Protein AF-J9DVP6-F1 (afdb_monomer_lite)

InterPro domains:
  IPR001650 Helicase, C-terminal domain-like [PF00271] (1-80)
  IPR001650 Helicase, C-terminal domain-like [PS51194] (1-121)
  IPR027417 P-loop containing nucleoside triphosphate hydrolase [G3DSA:3.40.50.300] (1-101)
  IPR027417 P-loop containing nucleoside triphosphate hydrolase [SSF52540] (18-142)
  IPR042035 DEAH helicase, winged-helix domain [G3DSA:1.10.10.2130] (103-147)

Structure (mmCIF, N/CA/C/O backbone):
data_AF-J9DVP6-F1
#
_entry.id   AF-J9DVP6-F1
#
loop_
_atom_site.group_PDB
_atom_site.id
_atom_site.type_symbol
_atom_site.label_atom_id
_atom_site.label_alt_id
_atom_site.label_comp_id
_atom_site.label_asym_id
_atom_site.label_entity_id
_atom_site.label_seq_id
_atom_site.pdbx_PDB_ins_code
_atom_site.Cartn_x
_atom_site.Cartn_y
_atom_site.Cartn_z
_atom_site.occupancy
_atom_site.B_iso_or_equiv
_atom_site.auth_seq_id
_atom_site.auth_comp_id
_atom_site.auth_asym_id
_atom_site.auth_atom_id
_atom_site.pdbx_PDB_model_num
ATOM 1 N N . MET A 1 1 ? 6.486 -15.089 7.089 1.00 76.75 1 MET A N 1
ATOM 2 C CA . MET A 1 1 ? 5.540 -15.798 7.967 1.00 76.75 1 MET A CA 1
ATOM 3 C C . MET A 1 1 ? 5.163 -17.090 7.262 1.00 76.75 1 MET A C 1
ATOM 5 O O . MET A 1 1 ? 4.789 -16.990 6.094 1.00 76.75 1 MET A O 1
ATOM 9 N N . PRO A 1 2 ? 5.357 -18.256 7.898 1.00 87.94 2 PRO A N 1
ATOM 10 C CA . PRO A 1 2 ? 4.873 -19.553 7.415 1.00 87.94 2 PRO A CA 1
ATOM 11 C C . PRO A 1 2 ? 3.402 -19.514 6.977 1.00 87.94 2 PRO A C 1
ATOM 13 O O . PRO A 1 2 ? 2.659 -18.609 7.362 1.00 87.94 2 PRO A O 1
ATOM 16 N N . ILE A 1 3 ? 2.986 -20.452 6.126 1.00 85.00 3 ILE A N 1
ATOM 17 C CA . ILE A 1 3 ? 1.605 -20.495 5.613 1.00 85.00 3 ILE A CA 1
ATOM 18 C C . ILE A 1 3 ? 0.646 -20.916 6.726 1.00 85.00 3 ILE A C 1
ATOM 20 O O . ILE A 1 3 ? -0.461 -20.393 6.818 1.00 85.00 3 ILE A O 1
ATOM 24 N N . GLU A 1 4 ? 1.089 -21.820 7.591 1.00 84.69 4 GLU A N 1
ATOM 25 C CA . GLU A 1 4 ? 0.337 -22.330 8.731 1.00 84.69 4 GLU A CA 1
ATOM 26 C C . GLU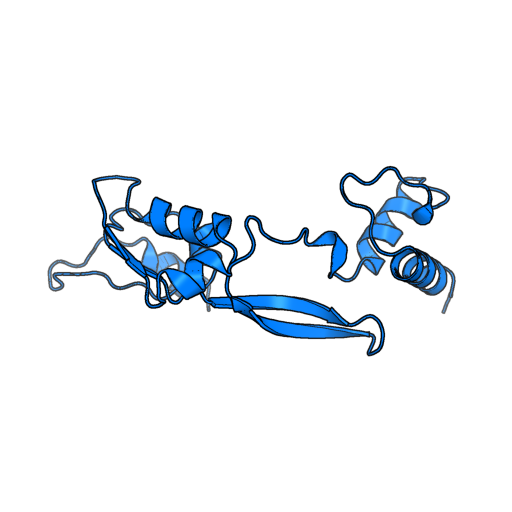 A 1 4 ? -0.111 -21.175 9.643 1.00 84.69 4 GLU A C 1
ATOM 28 O O . GLU A 1 4 ? -1.301 -21.034 9.927 1.00 84.69 4 GLU A O 1
ATOM 33 N N . ASP A 1 5 ? 0.812 -20.266 9.970 1.00 83.75 5 ASP A N 1
ATOM 34 C CA . ASP A 1 5 ? 0.546 -19.065 10.773 1.00 83.75 5 ASP A CA 1
ATOM 35 C C . ASP A 1 5 ? -0.401 -18.078 10.061 1.00 83.75 5 ASP A C 1
ATOM 37 O O . ASP A 1 5 ? -1.197 -17.382 10.690 1.00 83.75 5 ASP A O 1
ATOM 41 N N . GLN A 1 6 ? -0.348 -18.007 8.724 1.00 84.88 6 GLN A N 1
ATOM 42 C CA . GLN A 1 6 ? -1.255 -17.153 7.947 1.00 84.88 6 GLN A CA 1
ATOM 43 C C . GLN A 1 6 ? -2.700 -17.656 7.982 1.00 84.88 6 GLN A C 1
ATOM 45 O O . GLN A 1 6 ? -3.621 -16.848 7.877 1.00 84.88 6 GLN A O 1
ATOM 50 N N . ILE A 1 7 ? -2.915 -18.966 8.124 1.00 86.69 7 ILE A N 1
ATOM 51 C CA . ILE A 1 7 ? -4.255 -19.563 8.166 1.00 86.69 7 ILE A CA 1
ATOM 52 C C . ILE A 1 7 ? -4.924 -19.314 9.524 1.00 86.69 7 ILE A C 1
ATOM 54 O O . ILE A 1 7 ? -6.138 -19.098 9.586 1.00 86.69 7 ILE A O 1
ATOM 58 N N . GLU A 1 8 ? -4.146 -19.281 10.607 1.00 87.75 8 GLU A N 1
ATOM 59 C CA . GLU A 1 8 ? -4.649 -19.102 11.974 1.00 87.75 8 GLU A CA 1
ATOM 60 C C . GLU A 1 8 ? -5.482 -17.820 12.134 1.00 87.75 8 GLU A C 1
ATOM 62 O O . GLU A 1 8 ? -6.499 -17.796 12.835 1.00 87.75 8 GLU A O 1
ATOM 67 N N . VAL A 1 9 ? -5.127 -16.759 11.403 1.00 88.06 9 VAL A N 1
ATOM 68 C CA . VAL A 1 9 ? -5.842 -15.479 11.458 1.00 88.06 9 VAL A CA 1
ATOM 69 C C . VAL A 1 9 ? -7.332 -15.609 11.105 1.00 88.06 9 VAL A C 1
ATOM 71 O O . VAL A 1 9 ? -8.151 -14.832 11.610 1.00 88.06 9 VAL A O 1
ATOM 74 N N . PHE A 1 10 ? -7.706 -16.613 10.304 1.00 89.56 10 PHE A N 1
ATOM 75 C CA . PHE A 1 10 ? -9.082 -16.873 9.873 1.00 89.56 10 PHE A CA 1
ATOM 76 C C . PHE A 1 10 ? -9.878 -17.770 10.827 1.00 89.56 10 PHE A C 1
ATOM 78 O O . PHE A 1 10 ? -11.099 -17.848 10.690 1.00 89.56 10 PHE A O 1
ATOM 85 N N . ALA A 1 11 ? -9.232 -18.424 11.796 1.00 89.62 11 ALA A N 1
ATOM 86 C CA . ALA A 1 11 ? -9.922 -19.249 12.785 1.00 89.62 11 ALA A CA 1
ATOM 87 C C . ALA A 1 11 ? -10.938 -18.411 13.593 1.00 89.62 11 ALA A C 1
ATOM 89 O O . ALA A 1 11 ? -10.743 -17.207 13.761 1.00 89.62 11 ALA A O 1
ATOM 90 N N . PRO A 1 12 ? -12.032 -18.979 14.116 1.00 89.06 12 PRO A N 1
ATOM 91 C CA . PRO A 1 12 ? -12.916 -18.241 15.017 1.00 89.06 12 PRO A CA 1
ATOM 92 C C . PRO A 1 12 ? -12.176 -17.796 16.292 1.00 89.06 12 PRO A C 1
ATOM 94 O O . PRO A 1 12 ? -11.149 -18.360 16.663 1.00 89.06 12 PRO A O 1
ATOM 97 N N . LEU A 1 13 ? -12.690 -16.762 16.962 1.00 89.12 13 LEU A N 1
ATOM 98 C CA . LEU A 1 13 ? -12.181 -16.349 18.273 1.00 89.12 13 LEU A CA 1
ATOM 99 C C . LEU A 1 13 ? -12.414 -17.480 19.285 1.00 89.12 13 LEU A C 1
ATOM 101 O O . LEU A 1 13 ? -13.539 -17.971 19.394 1.00 89.12 13 LEU A O 1
ATOM 105 N N . GLN A 1 14 ? -11.364 -17.893 19.997 1.00 89.75 14 GLN A N 1
ATOM 106 C CA . GLN A 1 14 ? -11.483 -18.935 21.016 1.00 89.75 14 GLN A CA 1
ATOM 107 C C . GLN A 1 14 ? -12.275 -18.410 22.236 1.00 89.75 14 GLN A C 1
ATOM 109 O O . GLN A 1 14 ? -12.137 -17.228 22.565 1.00 89.75 14 GLN A O 1
ATOM 114 N N . PRO A 1 15 ? -13.114 -19.239 22.893 1.00 91.00 15 PRO A N 1
ATOM 115 C CA . PRO A 1 15 ? -14.033 -18.797 23.951 1.00 91.00 15 PRO A CA 1
ATOM 116 C C . PRO A 1 15 ? -13.383 -18.096 25.154 1.00 91.00 15 PRO A C 1
ATOM 118 O O . PRO A 1 15 ? -14.028 -17.285 25.813 1.00 91.00 15 PRO A O 1
ATOM 121 N N . GLU A 1 16 ? -12.125 -18.408 25.453 1.00 95.25 16 GLU A N 1
ATOM 122 C CA . GLU A 1 16 ? -11.331 -17.824 26.537 1.00 95.25 16 GLU A CA 1
ATOM 123 C C . GLU A 1 16 ? -10.906 -16.369 26.284 1.00 95.25 16 GLU A C 1
ATOM 125 O O . GLU A 1 16 ? -10.490 -15.677 27.216 1.00 95.25 16 GLU A O 1
ATOM 130 N N . TYR A 1 17 ? 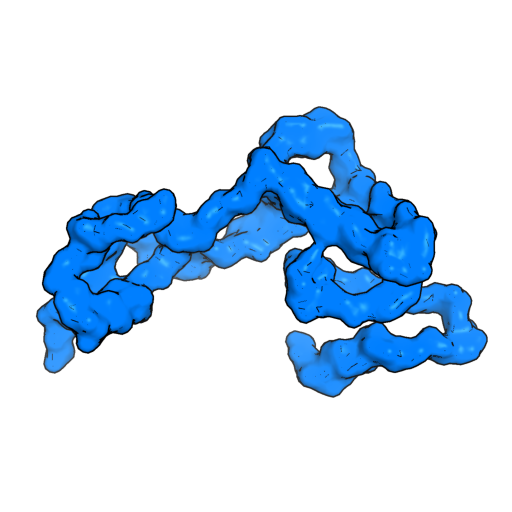-11.013 -15.884 25.044 1.00 92.19 17 TYR A N 1
ATOM 131 C CA . TYR A 1 17 ? -10.596 -14.542 24.660 1.00 92.19 17 TYR A CA 1
ATOM 132 C C . TYR A 1 17 ? -11.788 -13.662 24.288 1.00 92.19 17 TYR A C 1
ATOM 134 O O . TYR A 1 17 ? -12.701 -14.061 23.572 1.00 92.19 17 TYR A O 1
ATOM 142 N N . HIS A 1 18 ? -11.735 -12.398 24.711 1.00 90.75 18 HIS A N 1
ATOM 143 C CA . HIS A 1 18 ? -12.756 -11.403 24.368 1.00 90.75 18 HIS A CA 1
ATOM 144 C C . HIS A 1 18 ? -12.501 -10.711 23.022 1.00 90.75 18 HIS A C 1
ATOM 146 O O . HIS A 1 18 ? -13.437 -10.229 22.383 1.00 90.75 18 HIS A O 1
ATOM 152 N N . HIS A 1 19 ? -11.240 -10.648 22.581 1.00 90.88 19 HIS A N 1
ATOM 153 C CA . HIS A 1 19 ? -10.838 -9.923 21.380 1.00 90.88 19 HIS A CA 1
ATOM 154 C C . HIS A 1 19 ? -9.755 -10.673 20.607 1.00 90.88 19 HIS A C 1
ATOM 156 O O . HIS A 1 19 ? -8.831 -11.227 21.198 1.00 90.88 19 HIS A O 1
ATOM 162 N N . LYS A 1 20 ? -9.835 -10.609 19.274 1.00 90.69 20 LYS A N 1
ATOM 163 C CA . LYS A 1 20 ? -8.734 -10.955 18.374 1.00 90.69 20 LYS A CA 1
ATOM 164 C C . LYS A 1 20 ? -8.047 -9.669 17.927 1.00 90.69 20 LYS A C 1
ATOM 166 O O . LYS A 1 20 ? -8.713 -8.769 17.417 1.00 90.69 20 LYS A O 1
ATOM 171 N N . VAL A 1 21 ? -6.729 -9.605 18.079 1.00 93.00 21 VAL A N 1
ATOM 172 C CA . VAL A 1 21 ? -5.906 -8.488 17.601 1.00 93.00 21 VAL A CA 1
ATOM 173 C C . VAL A 1 21 ? -5.004 -8.996 16.488 1.00 93.00 21 VAL A C 1
ATOM 175 O O . VAL A 1 21 ? -4.350 -10.023 16.640 1.00 93.00 21 VAL A O 1
ATOM 178 N N . ILE A 1 22 ? -4.996 -8.293 15.356 1.00 91.94 22 ILE A N 1
ATOM 179 C CA . ILE A 1 22 ? -4.267 -8.704 14.155 1.00 91.94 22 ILE A CA 1
ATOM 180 C C . ILE A 1 22 ? -3.298 -7.594 13.787 1.00 91.94 22 ILE A C 1
ATOM 182 O O . ILE A 1 22 ? -3.710 -6.471 13.498 1.00 91.94 22 ILE A O 1
ATOM 186 N N . PHE A 1 23 ? -2.013 -7.928 13.765 1.00 92.81 23 PHE A N 1
ATOM 187 C CA . PHE A 1 23 ? -0.978 -7.056 13.233 1.00 92.81 23 PHE A CA 1
ATOM 188 C C . PHE A 1 23 ? -0.771 -7.391 11.762 1.00 92.81 23 PHE A C 1
ATOM 190 O O . PHE A 1 23 ? -0.581 -8.549 11.397 1.00 92.81 23 PHE A O 1
ATOM 197 N N . THR A 1 24 ? -0.823 -6.377 10.907 1.00 91.50 24 THR A N 1
ATOM 198 C CA . THR A 1 24 ? -0.660 -6.555 9.466 1.00 91.50 24 THR A CA 1
ATOM 199 C C . THR A 1 24 ? 0.114 -5.394 8.862 1.00 91.50 24 THR A C 1
ATOM 201 O O . THR A 1 24 ? 0.234 -4.324 9.458 1.00 91.50 24 THR A O 1
ATOM 204 N N . THR A 1 25 ? 0.669 -5.626 7.679 1.00 91.56 25 THR A N 1
ATOM 205 C CA . THR A 1 25 ? 1.260 -4.582 6.841 1.00 91.56 25 THR A CA 1
ATOM 206 C C . THR A 1 25 ? 0.196 -4.042 5.879 1.00 91.56 25 THR A C 1
ATOM 208 O O . THR A 1 25 ? -0.990 -4.355 5.988 1.00 91.56 25 THR A O 1
ATOM 211 N N . ASN A 1 26 ? 0.608 -3.285 4.865 1.00 88.50 26 ASN A N 1
ATOM 212 C CA . ASN A 1 26 ? -0.251 -2.920 3.738 1.00 88.50 26 ASN A CA 1
ATOM 213 C C . ASN A 1 26 ? -0.870 -4.134 3.000 1.00 88.50 26 ASN A C 1
ATOM 215 O O . ASN A 1 26 ? -1.796 -3.947 2.225 1.00 88.50 26 ASN A O 1
ATOM 219 N N . VAL A 1 27 ? -0.460 -5.380 3.277 1.00 87.12 27 VAL A N 1
ATOM 220 C CA . VAL A 1 27 ? -1.160 -6.594 2.799 1.00 87.12 27 VAL A CA 1
ATO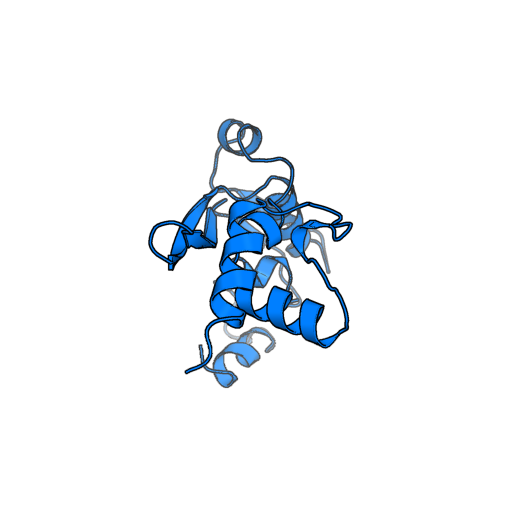M 221 C C . VAL A 1 27 ? -2.610 -6.668 3.302 1.00 87.12 27 VAL A C 1
ATOM 223 O O . VAL A 1 27 ? -3.492 -7.125 2.574 1.00 87.12 27 VAL A O 1
ATOM 226 N N . GLY A 1 28 ? -2.887 -6.187 4.519 1.00 84.00 28 GLY A N 1
ATOM 227 C CA . GLY A 1 28 ? -4.249 -6.132 5.061 1.00 84.00 28 GLY A CA 1
ATOM 228 C C . GLY A 1 28 ? -5.167 -5.126 4.353 1.00 84.00 28 GLY A C 1
ATOM 229 O O . GLY A 1 28 ? -6.386 -5.197 4.500 1.00 84.00 28 GLY A O 1
ATOM 230 N N . GLU A 1 29 ? -4.602 -4.204 3.571 1.00 83.88 29 GLU A N 1
ATOM 231 C CA . GLU A 1 29 ? -5.350 -3.182 2.835 1.00 83.88 29 GLU A CA 1
ATOM 232 C C . GLU A 1 29 ? -6.093 -3.758 1.631 1.00 83.88 29 GLU A C 1
ATOM 234 O O . GLU A 1 29 ? -7.236 -3.369 1.395 1.00 83.88 29 GLU A O 1
ATOM 239 N N . THR A 1 30 ? -5.484 -4.690 0.892 1.00 73.06 30 THR A N 1
ATOM 240 C CA . THR A 1 30 ? -5.978 -5.171 -0.411 1.00 73.06 30 THR A CA 1
ATOM 241 C C . THR A 1 30 ? -6.245 -6.675 -0.420 1.00 73.06 30 THR A C 1
ATOM 243 O O . THR A 1 30 ? -7.348 -7.091 -0.783 1.00 73.06 30 THR A O 1
ATOM 246 N N . SER A 1 31 ? -5.287 -7.481 0.041 1.00 70.19 31 SER A N 1
ATOM 247 C CA . SER A 1 31 ? -5.201 -8.908 -0.299 1.00 70.19 31 SER A CA 1
ATOM 248 C C . SER A 1 31 ? -5.942 -9.856 0.640 1.00 70.19 31 SER A C 1
ATOM 250 O O . SER A 1 31 ? -6.114 -11.023 0.302 1.00 70.19 31 SER A O 1
ATOM 252 N N . ILE A 1 32 ? -6.376 -9.396 1.819 1.00 77.12 32 ILE A N 1
ATOM 253 C CA . ILE A 1 32 ? -6.958 -10.278 2.839 1.00 77.12 32 ILE A CA 1
ATOM 254 C C . ILE A 1 32 ? -8.279 -9.711 3.369 1.00 77.12 32 ILE A C 1
ATOM 256 O O . ILE A 1 32 ? -8.419 -8.517 3.641 1.00 77.12 32 ILE A O 1
ATOM 260 N N . THR A 1 33 ? -9.275 -10.586 3.517 1.00 79.44 33 THR A N 1
ATOM 261 C CA . THR A 1 33 ? -10.543 -10.262 4.180 1.00 79.44 33 THR A CA 1
ATOM 262 C C . THR A 1 33 ? -10.702 -11.151 5.400 1.00 79.44 33 THR A C 1
ATOM 264 O O . THR A 1 33 ? -10.925 -12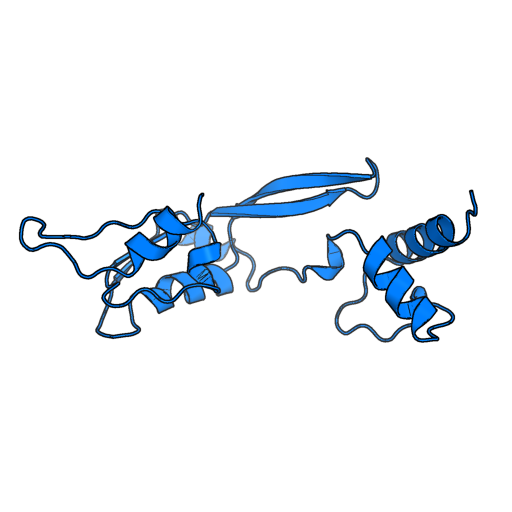.349 5.268 1.00 79.44 33 THR A O 1
ATOM 267 N N . ILE A 1 34 ? -10.585 -10.553 6.584 1.00 86.06 34 ILE A N 1
ATOM 268 C CA . ILE A 1 34 ? -10.737 -11.259 7.855 1.00 86.06 34 ILE A CA 1
ATOM 269 C C . ILE A 1 34 ? -12.131 -10.934 8.406 1.00 86.06 34 ILE A C 1
ATOM 271 O O . ILE A 1 34 ? -12.445 -9.753 8.595 1.00 86.06 34 ILE A O 1
ATOM 275 N N . PRO A 1 35 ? -12.999 -11.936 8.620 1.00 84.31 35 PRO A N 1
ATOM 276 C CA . PRO A 1 35 ? -14.341 -11.702 9.136 1.00 84.31 35 PRO A CA 1
ATOM 277 C C . PRO A 1 35 ? -14.297 -11.150 10.567 1.00 84.31 35 PRO A C 1
ATOM 279 O O . PRO A 1 35 ? -13.407 -11.472 11.351 1.00 84.31 35 PRO A O 1
ATOM 282 N N . GLY A 1 36 ? -15.275 -10.309 10.911 1.00 86.75 36 GLY A N 1
ATOM 283 C CA . GLY A 1 36 ? -15.431 -9.774 12.268 1.00 86.75 36 GLY A CA 1
ATOM 284 C C . GLY A 1 36 ? -14.486 -8.628 12.648 1.00 86.75 36 GLY A C 1
ATOM 285 O O . GLY A 1 36 ? -14.534 -8.168 13.788 1.00 86.75 36 GLY A O 1
ATOM 286 N N . VAL A 1 37 ? -13.661 -8.119 11.725 1.00 90.62 37 VAL A N 1
ATOM 287 C CA . VAL A 1 37 ? -12.867 -6.905 11.970 1.00 90.62 37 VAL A CA 1
ATOM 288 C C . VAL A 1 37 ? -13.797 -5.694 12.055 1.00 90.62 37 VAL A C 1
ATOM 290 O O . VAL A 1 37 ? -14.470 -5.349 11.088 1.00 90.62 37 VAL A O 1
ATOM 293 N N . ARG A 1 38 ? -13.819 -5.050 13.226 1.00 91.94 38 ARG A N 1
ATOM 294 C CA . ARG A 1 38 ? -14.637 -3.855 13.512 1.00 91.94 38 ARG A CA 1
ATOM 295 C C . ARG A 1 38 ? -13.821 -2.616 13.853 1.00 91.94 38 ARG A C 1
ATOM 297 O O . ARG A 1 38 ? -14.356 -1.512 13.846 1.00 91.94 38 ARG A O 1
ATOM 304 N N . TYR A 1 39 ? -12.547 -2.800 14.173 1.00 94.56 39 TYR A N 1
ATOM 305 C CA . TYR A 1 39 ? -11.661 -1.735 14.612 1.00 94.56 39 TYR A CA 1
ATOM 306 C C . TYR A 1 39 ? -10.383 -1.791 13.792 1.00 94.56 39 TYR A C 1
ATOM 308 O O . TYR A 1 39 ? -9.765 -2.848 13.676 1.00 94.56 39 TYR A O 1
ATOM 316 N N . ILE A 1 40 ? -10.006 -0.652 13.227 1.00 95.69 40 ILE A N 1
ATOM 317 C CA . ILE A 1 40 ? -8.735 -0.462 12.533 1.00 95.69 40 ILE A CA 1
ATOM 318 C C . ILE A 1 40 ? -7.934 0.569 13.312 1.00 95.69 40 ILE A C 1
ATOM 320 O O . ILE A 1 40 ? -8.474 1.596 13.719 1.00 95.69 40 ILE A O 1
ATOM 324 N N . VAL A 1 41 ? -6.653 0.286 13.515 1.00 97.38 41 VAL A N 1
ATOM 325 C CA . VAL A 1 41 ? -5.676 1.240 14.038 1.00 97.38 41 VAL A CA 1
ATOM 326 C C . VAL A 1 41 ? -4.666 1.473 12.922 1.00 97.38 41 VAL A C 1
ATOM 328 O O . VAL A 1 41 ? -3.873 0.587 12.612 1.00 97.38 41 VAL A O 1
ATOM 331 N N . ASP A 1 42 ? -4.746 2.629 12.269 1.00 97.25 42 ASP A N 1
ATOM 332 C CA . ASP A 1 42 ? -3.938 2.964 11.098 1.00 97.25 42 ASP A CA 1
ATOM 333 C C . ASP A 1 42 ? -2.808 3.920 11.479 1.00 97.25 42 ASP A C 1
ATOM 335 O O . ASP A 1 42 ? -3.045 5.050 11.912 1.00 97.25 42 ASP A O 1
ATOM 339 N N . CYS A 1 43 ? -1.567 3.470 11.301 1.00 96.88 43 CYS A N 1
ATOM 340 C CA . CYS A 1 43 ? -0.383 4.288 11.536 1.00 96.88 43 CYS A CA 1
ATOM 341 C C . CYS A 1 43 ? -0.091 5.288 10.409 1.00 96.88 43 CYS A C 1
ATOM 343 O O . CYS A 1 43 ? 0.786 6.128 10.575 1.00 96.88 43 CYS A O 1
ATOM 345 N N . GLY A 1 44 ? -0.784 5.204 9.267 1.00 96.88 44 GLY A N 1
ATOM 346 C CA . GLY A 1 44 ? -0.572 6.109 8.134 1.00 96.88 44 GLY A CA 1
ATOM 347 C C . GLY A 1 44 ? 0.735 5.867 7.375 1.00 96.88 44 GLY A C 1
ATOM 348 O O . GLY A 1 44 ? 1.102 6.674 6.526 1.00 96.88 44 GLY A O 1
ATOM 349 N N . LEU A 1 45 ? 1.439 4.767 7.663 1.00 96.06 45 LEU A N 1
ATOM 350 C CA . LEU A 1 45 ? 2.731 4.432 7.068 1.00 96.06 45 LEU A CA 1
ATOM 351 C C . LEU A 1 45 ? 2.673 3.112 6.292 1.00 96.06 45 LEU A C 1
ATOM 353 O O . LEU A 1 45 ? 1.883 2.205 6.587 1.00 96.06 45 LEU A O 1
ATOM 357 N N . ALA A 1 46 ? 3.544 2.998 5.296 1.00 94.75 46 ALA A N 1
ATOM 358 C CA . ALA A 1 46 ? 3.840 1.753 4.602 1.00 94.75 46 ALA A CA 1
ATOM 359 C C . ALA A 1 46 ? 5.312 1.715 4.187 1.00 94.75 46 ALA A C 1
ATOM 361 O O . ALA A 1 46 ? 5.934 2.752 3.957 1.00 94.75 46 ALA A O 1
ATOM 362 N N . LYS A 1 47 ? 5.863 0.502 4.072 1.00 92.50 47 LYS A N 1
ATOM 363 C CA . LYS A 1 47 ? 7.111 0.278 3.340 1.00 92.50 47 LYS A CA 1
ATOM 364 C C . LYS A 1 47 ? 6.765 -0.104 1.910 1.00 92.50 47 LYS A C 1
ATOM 366 O O . LYS A 1 47 ? 6.027 -1.065 1.703 1.00 92.50 47 LYS A O 1
ATOM 371 N N . VAL A 1 48 ? 7.309 0.627 0.947 1.00 89.44 48 VAL A N 1
ATOM 372 C CA . VAL A 1 48 ? 7.103 0.383 -0.481 1.00 89.44 48 VAL A CA 1
ATOM 373 C C . VAL A 1 48 ? 8.443 0.035 -1.109 1.00 89.44 48 VAL A C 1
ATOM 375 O O . VAL A 1 48 ? 9.469 0.651 -0.810 1.00 89.44 48 VAL A O 1
ATOM 378 N N . LYS A 1 49 ? 8.439 -0.992 -1.957 1.00 89.69 49 LYS A N 1
ATOM 379 C CA . LYS A 1 49 ? 9.605 -1.368 -2.748 1.00 89.69 49 LYS A CA 1
ATOM 380 C C . LYS A 1 49 ? 9.717 -0.396 -3.920 1.00 89.69 49 LYS A C 1
ATOM 382 O O . LYS A 1 49 ? 8.774 -0.269 -4.693 1.00 89.69 49 LYS A O 1
ATOM 387 N N . LYS A 1 50 ? 10.859 0.271 -4.039 1.00 90.56 50 LYS A N 1
ATOM 388 C CA . LYS A 1 50 ? 11.201 1.126 -5.176 1.00 90.56 50 LYS A CA 1
ATOM 389 C C . LYS A 1 50 ? 12.491 0.644 -5.815 1.00 90.56 50 LYS A C 1
ATOM 391 O O . LYS A 1 50 ? 13.323 0.020 -5.160 1.00 90.56 50 LYS A O 1
ATOM 396 N N . PHE A 1 51 ? 12.654 0.931 -7.091 1.00 89.81 51 PHE A N 1
ATOM 397 C CA . PHE A 1 51 ? 13.862 0.661 -7.841 1.00 89.81 51 PHE A CA 1
ATOM 398 C C . PHE A 1 51 ? 14.652 1.954 -8.007 1.00 89.81 51 PHE A C 1
ATOM 400 O O . PHE A 1 51 ? 14.179 2.910 -8.621 1.00 89.81 51 PHE A O 1
ATOM 407 N N . ASP A 1 52 ? 15.864 1.977 -7.460 1.00 87.69 52 ASP A N 1
ATOM 408 C CA . ASP A 1 52 ? 16.818 3.044 -7.731 1.00 87.69 52 ASP A CA 1
ATOM 409 C C . ASP A 1 52 ? 17.565 2.721 -9.029 1.00 87.69 52 ASP A C 1
ATOM 411 O O . ASP A 1 52 ? 18.399 1.811 -9.086 1.00 87.69 52 ASP A O 1
ATOM 415 N N . ALA A 1 53 ? 17.255 3.486 -10.076 1.00 80.75 53 ALA A N 1
ATOM 416 C CA . ALA A 1 53 ? 17.847 3.322 -11.396 1.00 80.75 53 ALA A CA 1
ATOM 417 C C . ALA A 1 53 ? 19.358 3.617 -11.423 1.00 80.75 53 ALA A C 1
ATOM 419 O O . ALA A 1 53 ? 20.057 3.055 -12.265 1.00 80.75 53 ALA A O 1
ATOM 420 N N . ILE A 1 54 ? 19.872 4.450 -10.507 1.00 82.31 54 ILE A N 1
ATOM 421 C CA . ILE A 1 54 ? 21.296 4.807 -10.443 1.00 82.31 54 ILE A CA 1
ATOM 422 C C . ILE A 1 54 ? 22.090 3.659 -9.819 1.00 82.31 54 ILE A C 1
ATOM 424 O O . ILE A 1 54 ? 23.063 3.186 -10.405 1.00 82.31 54 ILE A O 1
ATOM 428 N N . SER A 1 55 ? 21.677 3.183 -8.640 1.00 86.81 55 SER A N 1
ATOM 429 C CA . SER A 1 55 ? 22.382 2.096 -7.942 1.00 86.81 55 SER A CA 1
ATOM 430 C C . SER A 1 55 ? 21.993 0.688 -8.405 1.00 86.81 55 SER A C 1
ATOM 432 O O . SER A 1 55 ? 22.622 -0.282 -7.973 1.00 86.81 55 SER A O 1
ATOM 434 N N . ARG A 1 56 ? 20.986 0.567 -9.286 1.00 83.50 56 ARG A N 1
ATOM 435 C CA . ARG A 1 56 ? 20.436 -0.691 -9.831 1.00 83.50 56 ARG A CA 1
ATOM 436 C C . ARG A 1 56 ? 19.953 -1.647 -8.736 1.00 83.50 56 ARG A C 1
ATOM 438 O O . ARG A 1 56 ? 20.101 -2.866 -8.841 1.00 83.50 56 ARG A O 1
ATOM 445 N N . LYS A 1 57 ? 19.378 -1.105 -7.662 1.00 89.88 57 LYS A N 1
ATOM 446 C CA . LYS A 1 57 ? 18.929 -1.883 -6.502 1.00 89.88 57 LYS A CA 1
ATOM 447 C C . LYS A 1 57 ? 17.477 -1.604 -6.171 1.00 89.88 57 LYS A C 1
ATOM 449 O O . LYS A 1 57 ? 16.979 -0.490 -6.296 1.00 89.88 57 LYS A O 1
ATOM 454 N N . ASN A 1 58 ? 16.821 -2.649 -5.679 1.00 89.94 58 ASN A N 1
ATOM 455 C CA . ASN A 1 58 ? 15.544 -2.500 -5.008 1.00 89.94 58 ASN A CA 1
ATOM 456 C C . ASN A 1 58 ? 15.790 -1.973 -3.595 1.00 89.94 58 ASN A C 1
ATOM 458 O O . ASN A 1 58 ? 16.505 -2.602 -2.813 1.00 89.94 58 ASN A O 1
ATOM 462 N N . VAL A 1 59 ? 15.171 -0.848 -3.273 1.00 91.94 59 VAL A N 1
ATOM 463 C CA . VAL A 1 59 ? 15.176 -0.236 -1.950 1.00 91.94 59 VAL A CA 1
ATOM 464 C C . VAL A 1 59 ? 13.792 -0.362 -1.324 1.00 91.94 59 VAL A C 1
ATOM 466 O O . VAL A 1 59 ? 12.771 -0.362 -2.011 1.00 91.94 59 VAL A O 1
ATOM 469 N N . LEU A 1 60 ? 13.756 -0.512 -0.003 1.00 91.88 60 LEU A N 1
ATOM 470 C CA . LEU A 1 60 ? 12.522 -0.470 0.775 1.00 91.88 60 LEU A CA 1
ATOM 471 C C . LEU A 1 60 ? 12.471 0.865 1.497 1.00 91.88 60 LEU A C 1
ATOM 473 O O . LEU A 1 60 ? 13.196 1.075 2.468 1.00 91.88 60 LEU A O 1
ATOM 477 N N . GLU A 1 61 ? 11.599 1.747 1.033 1.00 91.19 61 GLU A N 1
ATOM 478 C CA . GLU A 1 61 ? 11.405 3.060 1.635 1.00 91.19 61 GLU A CA 1
ATOM 479 C C . GLU A 1 61 ? 10.145 3.060 2.487 1.00 91.19 61 GLU A C 1
ATOM 481 O O . GLU A 1 61 ? 9.102 2.551 2.075 1.00 91.19 61 GLU A O 1
ATOM 486 N N . MET A 1 62 ? 10.246 3.627 3.687 1.00 93.44 62 MET A N 1
ATOM 487 C CA . MET A 1 62 ? 9.085 3.908 4.523 1.00 93.44 62 MET A CA 1
ATOM 488 C C . MET A 1 62 ? 8.582 5.316 4.219 1.00 93.44 62 MET A C 1
ATOM 490 O O . MET A 1 62 ? 9.378 6.250 4.159 1.00 93.44 62 MET A O 1
ATOM 494 N N . GLY A 1 63 ? 7.272 5.473 4.073 1.00 93.00 63 GLY A N 1
ATOM 495 C CA . GLY A 1 63 ? 6.653 6.775 3.854 1.00 93.00 63 GLY A CA 1
ATOM 496 C C . GLY A 1 63 ? 5.189 6.798 4.262 1.00 93.00 63 GLY A C 1
ATOM 497 O O . GLY A 1 63 ? 4.615 5.761 4.619 1.00 93.00 63 GLY A O 1
ATOM 498 N N . LEU A 1 64 ? 4.607 7.997 4.204 1.00 94.94 64 LEU A N 1
ATOM 499 C CA . LEU A 1 64 ? 3.169 8.185 4.353 1.00 94.94 64 LEU A CA 1
ATOM 500 C C . LEU A 1 64 ? 2.426 7.466 3.226 1.00 94.94 64 LEU A C 1
ATOM 502 O O . LEU A 1 64 ? 2.890 7.397 2.087 1.00 94.94 64 LEU A O 1
ATOM 506 N N . ILE A 1 65 ? 1.268 6.917 3.567 1.00 96.38 65 ILE A N 1
ATOM 507 C CA . ILE A 1 65 ? 0.351 6.313 2.600 1.00 96.38 65 ILE A CA 1
ATOM 508 C C . ILE A 1 65 ? -0.443 7.396 1.868 1.00 96.38 65 ILE A C 1
ATOM 510 O O . ILE A 1 65 ? -0.507 8.536 2.319 1.00 96.38 65 ILE A O 1
ATOM 514 N N . SER A 1 66 ? -1.086 7.044 0.755 1.00 96.75 66 SER A N 1
ATOM 515 C CA . SER A 1 66 ? -2.034 7.957 0.110 1.00 96.75 66 SER A CA 1
ATOM 516 C C . SER A 1 66 ? -3.358 8.048 0.878 1.00 96.75 66 SER A C 1
ATOM 518 O O . SER A 1 66 ? -3.736 7.131 1.616 1.00 96.75 66 SER A O 1
ATOM 520 N N . LYS A 1 67 ? -4.130 9.110 0.622 1.00 97.62 67 LYS A N 1
ATOM 521 C CA . LYS A 1 67 ? -5.515 9.250 1.097 1.00 97.62 67 LYS A CA 1
ATOM 522 C C . LYS A 1 67 ? -6.362 8.050 0.668 1.00 97.62 67 LYS A C 1
ATOM 524 O O . LYS A 1 67 ? -7.061 7.478 1.502 1.00 97.62 67 LYS A O 1
ATOM 529 N N . SER A 1 68 ? -6.218 7.604 -0.584 1.00 95.88 68 SER A N 1
ATOM 530 C CA . SER A 1 68 ? -6.920 6.418 -1.097 1.00 95.88 68 SER A CA 1
ATOM 531 C C . SER A 1 68 ? -6.571 5.124 -0.345 1.00 95.88 68 SER A C 1
ATOM 533 O O . SER A 1 68 ? -7.447 4.294 -0.110 1.00 95.88 68 SER A O 1
ATOM 535 N N . ALA A 1 69 ? -5.316 4.953 0.082 1.00 95.44 69 ALA A N 1
ATOM 536 C CA . ALA A 1 69 ? -4.892 3.800 0.875 1.00 95.44 69 ALA A CA 1
ATOM 537 C C . ALA A 1 69 ? -5.469 3.859 2.299 1.00 95.44 69 ALA A C 1
ATOM 539 O O . ALA A 1 69 ? -6.008 2.872 2.801 1.00 95.44 69 ALA A O 1
ATOM 540 N N . ALA A 1 70 ? -5.445 5.037 2.931 1.00 96.12 70 ALA A N 1
ATOM 541 C CA . ALA A 1 70 ? -6.067 5.257 4.238 1.00 96.12 70 ALA A CA 1
ATOM 542 C C . ALA A 1 70 ? -7.581 4.969 4.220 1.00 96.12 70 ALA A C 1
ATOM 544 O O . ALA A 1 70 ? -8.135 4.407 5.167 1.00 96.12 70 ALA A O 1
ATOM 545 N N . GLU A 1 71 ? -8.271 5.343 3.141 1.00 94.56 71 GLU A N 1
ATOM 546 C CA . GLU A 1 71 ? -9.692 5.042 2.937 1.00 94.56 71 GLU A CA 1
ATOM 547 C C . GLU A 1 71 ? -9.943 3.543 2.758 1.00 94.56 71 GLU A C 1
ATOM 549 O O . GLU A 1 71 ? -10.851 2.995 3.387 1.00 94.56 71 GLU A O 1
ATOM 554 N N . GLN A 1 72 ? -9.109 2.850 1.976 1.00 93.00 72 GLN A N 1
ATOM 555 C CA . GLN A 1 72 ? -9.191 1.394 1.831 1.00 93.00 72 GLN A CA 1
ATOM 556 C C . GLN A 1 72 ? -8.994 0.674 3.168 1.00 93.00 72 GLN A C 1
ATOM 558 O O . GLN A 1 72 ? -9.768 -0.229 3.495 1.00 93.00 72 GLN A O 1
ATOM 563 N N . ARG A 1 73 ? -8.014 1.102 3.976 1.00 93.94 73 ARG A N 1
ATOM 564 C CA . ARG A 1 73 ? -7.776 0.576 5.330 1.00 93.94 73 ARG A CA 1
ATOM 565 C C . ARG A 1 73 ? -8.981 0.797 6.236 1.00 93.94 73 ARG A C 1
ATOM 567 O O . ARG A 1 73 ? -9.451 -0.156 6.854 1.00 93.94 73 ARG A O 1
ATOM 574 N N . ALA A 1 74 ? -9.534 2.010 6.265 1.00 93.44 74 ALA A N 1
ATOM 575 C CA . ALA A 1 74 ? -10.732 2.318 7.045 1.00 93.44 74 ALA A CA 1
ATOM 576 C C . ALA A 1 74 ? -11.939 1.462 6.618 1.00 93.44 74 ALA A C 1
ATOM 578 O O . ALA A 1 74 ? -12.671 0.948 7.467 1.00 93.44 74 ALA A O 1
ATOM 579 N N . GLY A 1 75 ? -12.101 1.229 5.311 1.00 91.44 75 GLY A N 1
ATOM 580 C CA . GLY A 1 75 ? -13.160 0.390 4.747 1.00 91.44 75 GLY A CA 1
ATOM 581 C C . GLY A 1 75 ? -13.136 -1.067 5.225 1.00 91.44 75 GLY A C 1
ATOM 582 O O . GLY A 1 75 ? -14.170 -1.739 5.208 1.00 91.44 75 GLY A O 1
ATOM 583 N N . ARG A 1 76 ? -11.997 -1.566 5.72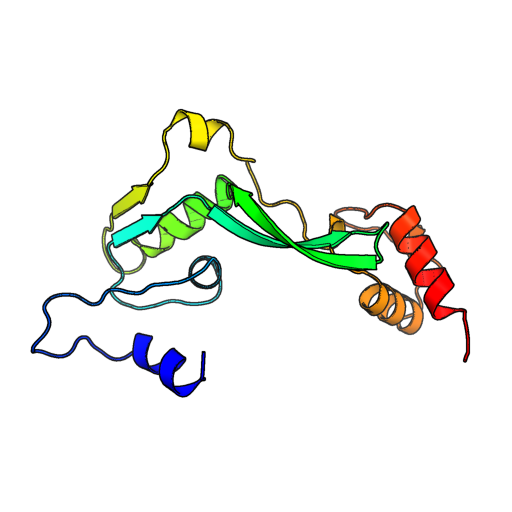9 1.00 89.50 76 ARG A N 1
ATOM 584 C CA . ARG A 1 76 ? -11.892 -2.925 6.288 1.00 89.50 76 ARG A CA 1
ATOM 585 C C . ARG A 1 76 ? -12.683 -3.105 7.585 1.00 89.50 76 ARG A C 1
ATOM 587 O O . ARG A 1 76 ? -13.163 -4.209 7.824 1.00 89.50 76 ARG A O 1
ATOM 594 N N . ALA A 1 77 ? -12.897 -2.041 8.361 1.00 87.50 77 ALA A N 1
ATOM 595 C CA . ALA A 1 77 ? -13.699 -2.080 9.588 1.00 87.50 77 ALA A CA 1
ATOM 596 C C . ALA A 1 77 ? -15.213 -2.237 9.331 1.00 87.50 77 ALA A C 1
ATOM 598 O O . ALA A 1 77 ? -15.953 -2.610 10.236 1.00 87.50 77 ALA A O 1
ATOM 599 N N . GLY A 1 78 ? -15.685 -1.915 8.120 1.00 79.62 78 GLY A N 1
ATOM 600 C CA . GLY A 1 78 ? -17.110 -1.735 7.817 1.00 79.62 78 GLY A CA 1
ATOM 601 C C . GLY A 1 78 ? -17.774 -2.867 7.033 1.00 79.62 78 GLY A C 1
ATOM 602 O O . GLY A 1 78 ? -18.895 -2.697 6.567 1.00 79.62 78 GLY A O 1
ATOM 603 N N . ARG A 1 79 ? -17.101 -4.006 6.821 1.00 79.12 79 ARG A N 1
ATOM 604 C CA . ARG A 1 79 ? -17.591 -5.024 5.867 1.00 79.12 79 ARG A CA 1
ATOM 605 C C . ARG A 1 79 ? -18.786 -5.835 6.364 1.00 79.12 79 ARG A C 1
ATOM 607 O O . ARG A 1 79 ? -19.605 -6.250 5.555 1.00 79.12 79 ARG A O 1
ATOM 614 N N . THR A 1 80 ? -18.851 -6.115 7.664 1.00 78.06 80 THR A N 1
ATOM 615 C CA . THR A 1 80 ? -19.874 -7.006 8.257 1.00 78.06 80 THR A CA 1
ATOM 616 C C . THR A 1 80 ? -20.785 -6.298 9.255 1.00 78.06 80 THR A C 1
ATOM 618 O O . THR A 1 80 ? -21.897 -6.751 9.503 1.00 78.06 80 THR A O 1
ATOM 621 N N . ALA A 1 81 ? -20.330 -5.178 9.813 1.00 83.38 81 ALA A N 1
ATOM 622 C CA . ALA A 1 81 ? -21.056 -4.341 10.757 1.00 83.38 81 ALA A CA 1
ATOM 623 C C . ALA A 1 81 ? -20.424 -2.937 10.764 1.00 83.38 81 ALA A C 1
ATOM 625 O O . ALA A 1 81 ? -19.305 -2.782 10.266 1.00 83.38 81 ALA A O 1
ATOM 626 N N . PRO A 1 82 ? -21.076 -1.922 11.365 1.00 90.31 82 PRO A N 1
ATOM 627 C CA . PRO A 1 82 ? -20.435 -0.639 11.621 1.00 90.31 82 PRO A CA 1
ATOM 628 C C . PRO A 1 82 ? -19.135 -0.813 12.417 1.00 90.31 82 PRO A C 1
ATOM 630 O O . PRO A 1 82 ? -19.108 -1.487 13.462 1.00 90.31 82 PRO A O 1
ATOM 633 N N . GLY A 1 83 ? -18.075 -0.187 11.913 1.00 93.25 83 GLY A N 1
ATOM 634 C CA . GLY A 1 83 ? -16.737 -0.218 12.487 1.00 93.25 83 GLY A CA 1
ATOM 635 C C . GLY A 1 83 ? -16.126 1.171 12.630 1.00 93.25 83 GLY A C 1
ATOM 636 O O . GLY A 1 83 ? -16.674 2.160 12.143 1.00 93.25 83 GLY A O 1
ATOM 637 N N . ILE A 1 84 ? -14.994 1.238 13.326 1.00 95.88 84 ILE A N 1
ATOM 638 C CA . ILE A 1 84 ? -14.279 2.479 13.642 1.00 95.88 84 ILE A CA 1
ATOM 639 C C . ILE A 1 84 ? -12.833 2.357 13.160 1.00 95.88 84 ILE A C 1
ATOM 641 O O . ILE A 1 84 ? -12.175 1.341 13.383 1.00 95.88 84 ILE A O 1
ATOM 645 N N . CYS A 1 85 ? -12.329 3.410 12.520 1.00 96.38 85 CYS A N 1
ATOM 646 C CA . CYS A 1 85 ? -10.924 3.536 12.152 1.00 96.38 85 CYS A CA 1
ATOM 647 C C . CYS A 1 85 ? -10.269 4.630 13.000 1.00 96.38 85 CYS A C 1
ATOM 649 O O . CYS A 1 85 ? -10.611 5.805 12.876 1.00 96.38 85 CYS A O 1
ATOM 651 N N . TYR A 1 86 ? -9.310 4.245 13.833 1.00 97.75 86 TYR A N 1
ATOM 652 C CA . TYR A 1 86 ? -8.460 5.148 14.598 1.00 97.75 86 TYR A CA 1
ATOM 653 C C . TYR A 1 86 ? -7.200 5.451 13.789 1.00 97.75 86 TYR A C 1
ATOM 655 O O . TYR A 1 86 ? -6.422 4.548 13.493 1.00 97.75 86 TYR A O 1
ATOM 663 N N . ARG A 1 87 ? -7.001 6.716 13.420 1.00 97.56 87 ARG A N 1
ATOM 664 C CA . ARG A 1 87 ? -5.802 7.180 12.709 1.00 97.56 87 ARG A CA 1
ATOM 665 C C . ARG A 1 87 ? -4.796 7.716 13.722 1.00 97.56 87 ARG A C 1
ATOM 667 O O . ARG A 1 87 ? -5.152 8.555 14.544 1.00 97.56 87 ARG A O 1
ATOM 674 N N . LEU A 1 88 ? -3.555 7.237 13.667 1.00 97.94 88 LEU A N 1
ATOM 675 C CA . LEU A 1 88 ? -2.466 7.649 14.567 1.00 97.94 88 LEU A CA 1
ATOM 676 C C . LEU A 1 88 ? -1.666 8.843 14.018 1.00 97.94 88 LEU A C 1
ATOM 678 O O . LEU A 1 88 ? -0.486 8.999 14.315 1.00 97.94 88 LEU A O 1
ATOM 682 N N . TYR A 1 89 ? -2.306 9.658 13.188 1.00 97.62 89 TYR A N 1
ATOM 683 C CA . TYR A 1 89 ? -1.737 10.828 12.532 1.00 97.62 89 TYR A CA 1
ATOM 684 C C . TYR A 1 89 ? -2.777 11.948 12.513 1.00 97.62 89 TYR A C 1
ATOM 686 O O . TYR A 1 89 ? -3.985 11.696 12.579 1.00 97.62 89 TYR A O 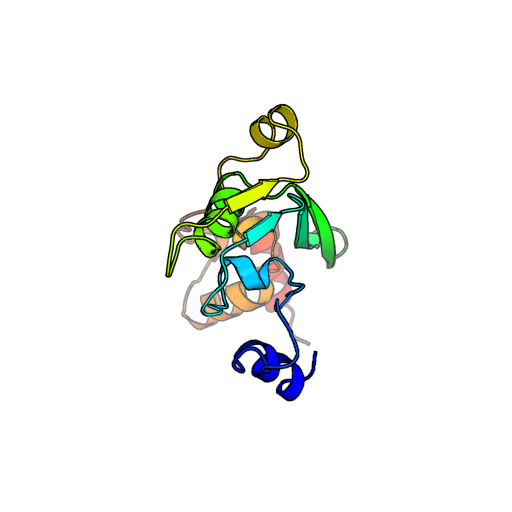1
ATOM 694 N N . SER A 1 90 ? -2.303 13.191 12.470 1.00 97.75 90 SER A N 1
ATOM 695 C CA . SER A 1 90 ? -3.165 14.367 12.552 1.00 97.75 90 SER A CA 1
ATOM 696 C C . SER A 1 90 ? -3.963 14.584 11.264 1.00 97.75 90 SER A C 1
ATOM 698 O O . SER A 1 90 ? -3.699 13.983 10.217 1.00 97.75 90 SER A O 1
ATOM 700 N N . LYS A 1 91 ? -4.957 15.473 11.334 1.00 97.06 91 LYS A N 1
ATOM 701 C CA . LYS A 1 91 ? -5.718 15.871 10.149 1.00 97.06 91 LYS A CA 1
ATOM 702 C C . LYS A 1 91 ? -4.817 16.577 9.135 1.00 97.06 91 LYS A C 1
ATOM 704 O O . LYS A 1 91 ? -4.944 16.326 7.948 1.00 97.06 91 LYS A O 1
ATOM 709 N N . GLU A 1 92 ? -3.888 17.401 9.598 1.00 97.62 92 GLU A N 1
ATOM 710 C CA . GLU A 1 92 ? -2.924 18.119 8.762 1.00 97.62 92 GLU A CA 1
ATOM 711 C C . GLU A 1 92 ? -2.026 17.129 8.012 1.00 97.62 92 GLU A C 1
ATOM 713 O O . GLU A 1 92 ? -1.928 17.207 6.792 1.00 97.62 92 GLU A O 1
ATOM 718 N N . GLN A 1 93 ? -1.488 16.117 8.708 1.00 96.94 93 GLN A N 1
ATOM 719 C CA . GLN A 1 93 ? -0.710 15.047 8.073 1.00 96.94 93 GLN A CA 1
ATOM 720 C C . GLN A 1 93 ? -1.533 14.271 7.042 1.00 96.94 93 GLN A C 1
ATOM 722 O O . GLN A 1 93 ? -1.009 13.902 5.998 1.00 96.94 93 GLN A O 1
ATOM 727 N N . TYR A 1 94 ? -2.820 14.023 7.312 1.00 97.62 94 TYR A N 1
ATOM 728 C CA . TYR A 1 94 ? -3.709 13.411 6.326 1.00 97.62 94 TYR A CA 1
ATOM 729 C C . TYR A 1 94 ? -3.884 14.302 5.097 1.00 97.62 94 TYR A C 1
ATOM 731 O O . TYR A 1 94 ? -3.907 13.788 3.985 1.00 97.62 94 TYR A O 1
ATOM 739 N N . GLU A 1 95 ? -4.001 15.620 5.272 1.00 96.81 95 GLU A N 1
ATOM 740 C CA . GLU A 1 95 ? -4.176 16.535 4.146 1.00 96.81 95 GLU A CA 1
ATOM 741 C C . GLU A 1 95 ? -2.934 16.648 3.257 1.00 96.81 95 GLU A C 1
ATOM 743 O O . GLU A 1 95 ? -3.099 16.800 2.046 1.00 96.81 95 GLU A O 1
ATOM 748 N N . GLU A 1 96 ? -1.741 16.494 3.837 1.00 95.94 96 GLU A N 1
ATOM 749 C CA . GLU A 1 96 ? -0.450 16.433 3.136 1.00 95.94 96 GLU A CA 1
ATOM 750 C C . GLU A 1 96 ? -0.229 15.119 2.364 1.00 95.94 96 GLU A C 1
ATOM 752 O O . GLU A 1 96 ? 0.648 15.055 1.503 1.00 95.94 96 GLU A O 1
ATOM 757 N N . MET A 1 97 ? -1.008 14.065 2.640 1.00 97.00 97 MET A N 1
ATOM 758 C CA . MET A 1 97 ? -0.910 12.801 1.905 1.00 97.00 97 MET A CA 1
ATOM 759 C C . MET A 1 97 ? -1.344 12.964 0.447 1.00 97.00 97 MET A C 1
ATOM 761 O O . MET A 1 97 ? -2.353 13.605 0.136 1.00 97.00 97 MET A O 1
ATOM 765 N N . GLU A 1 98 ? -0.641 12.263 -0.442 1.00 96.38 98 GLU A N 1
ATOM 766 C CA . GLU A 1 98 ? -1.020 12.149 -1.848 1.00 96.38 98 GLU A CA 1
ATOM 767 C C . GLU A 1 98 ? -2.444 11.612 -2.002 1.00 96.38 98 GLU A C 1
ATOM 769 O O . GLU A 1 98 ? -2.882 10.726 -1.263 1.00 96.38 98 GLU A O 1
ATOM 774 N N . SER A 1 99 ? -3.185 12.115 -2.989 1.00 96.44 99 SER A N 1
ATOM 775 C CA . SER A 1 99 ? -4.583 11.705 -3.186 1.00 96.44 99 SER A CA 1
ATOM 776 C C . SER A 1 99 ? -4.718 10.216 -3.537 1.00 96.44 99 SER A C 1
ATOM 778 O O . SER A 1 99 ? -5.614 9.530 -3.038 1.00 96.44 99 SER A O 1
ATOM 780 N N . ARG A 1 100 ? -3.804 9.700 -4.366 1.00 94.44 100 ARG A N 1
ATOM 781 C CA . ARG A 1 100 ? -3.772 8.320 -4.863 1.00 94.44 100 ARG A CA 1
ATOM 782 C C . ARG A 1 100 ? -2.366 7.750 -4.757 1.00 94.44 100 ARG A C 1
ATOM 784 O O . ARG A 1 100 ? -1.391 8.491 -4.694 1.00 94.44 100 ARG A O 1
ATOM 791 N N . ASN A 1 101 ? -2.266 6.423 -4.740 1.00 90.75 101 ASN A N 1
ATOM 792 C CA . ASN A 1 101 ? -0.968 5.762 -4.826 1.00 90.75 101 ASN A CA 1
ATOM 793 C C . ASN A 1 101 ? -0.308 6.080 -6.171 1.00 90.75 101 ASN A C 1
ATOM 795 O O . ASN A 1 101 ? -0.966 6.049 -7.212 1.00 90.75 101 ASN A O 1
ATOM 799 N N . VAL A 1 102 ? 0.999 6.339 -6.139 1.00 90.44 102 VAL A N 1
ATOM 800 C CA . VAL A 1 102 ? 1.802 6.461 -7.357 1.00 90.44 102 VAL A CA 1
ATOM 801 C C . VAL A 1 102 ? 1.775 5.108 -8.093 1.00 90.44 102 VAL A C 1
ATOM 803 O O . VAL A 1 102 ? 1.922 4.070 -7.438 1.00 90.44 102 VAL A O 1
ATOM 806 N N . PRO A 1 103 ? 1.586 5.082 -9.424 1.00 92.00 103 PRO A N 1
ATOM 807 C CA . PRO A 1 103 ? 1.612 3.849 -10.208 1.00 92.00 103 PRO A CA 1
ATOM 808 C C . PRO A 1 103 ? 2.952 3.109 -10.100 1.00 92.00 103 PRO A C 1
ATOM 810 O O . PRO A 1 103 ? 4.008 3.699 -10.322 1.00 92.00 103 PRO A O 1
ATOM 813 N N . GLU A 1 104 ? 2.907 1.801 -9.826 1.00 90.50 104 GLU A N 1
ATOM 814 C CA . GLU A 1 104 ? 4.102 0.960 -9.621 1.00 90.50 104 GLU A CA 1
ATOM 815 C C . GLU A 1 104 ? 5.075 0.986 -10.808 1.00 90.50 104 GLU A C 1
ATOM 817 O O . GLU A 1 104 ? 6.292 0.979 -10.621 1.00 90.50 104 GLU A O 1
ATOM 822 N N . ILE A 1 105 ? 4.544 1.097 -12.028 1.00 91.88 105 ILE A N 1
ATOM 823 C CA . ILE A 1 105 ? 5.329 1.133 -13.266 1.00 91.88 105 ILE A CA 1
ATOM 824 C C . ILE A 1 105 ? 6.360 2.280 -13.296 1.00 91.88 105 ILE A C 1
ATOM 826 O O . ILE A 1 105 ? 7.367 2.188 -13.992 1.00 91.88 105 ILE A O 1
ATOM 830 N N . LEU A 1 106 ? 6.141 3.347 -12.519 1.00 91.25 106 LEU A N 1
ATOM 831 C CA . LEU A 1 106 ? 7.020 4.517 -12.480 1.00 91.25 106 LEU A CA 1
ATOM 832 C C . LEU A 1 106 ? 8.256 4.323 -11.590 1.00 91.25 106 LEU A C 1
ATOM 834 O O . LEU A 1 106 ? 9.202 5.100 -11.693 1.00 91.25 106 LEU A O 1
ATOM 838 N N . PHE A 1 107 ? 8.258 3.323 -10.706 1.00 89.56 107 PHE A N 1
ATOM 839 C CA . PHE A 1 107 ? 9.316 3.138 -9.706 1.00 89.56 107 PHE A CA 1
ATOM 840 C C . PHE A 1 107 ? 9.703 1.674 -9.476 1.00 89.56 107 PHE A C 1
ATOM 842 O O . PHE A 1 107 ? 10.324 1.362 -8.462 1.00 89.56 107 PHE A O 1
ATOM 849 N N . THR A 1 108 ? 9.364 0.769 -10.391 1.00 90.12 108 THR A N 1
ATOM 850 C CA . THR A 1 108 ? 9.763 -0.645 -10.335 1.00 90.12 108 THR A CA 1
ATOM 851 C C . THR A 1 108 ? 10.827 -0.970 -11.384 1.00 90.12 108 THR A C 1
ATOM 853 O O . THR A 1 108 ? 11.092 -0.179 -12.289 1.00 90.12 108 THR A O 1
ATOM 856 N N . ASN A 1 109 ? 11.467 -2.135 -11.259 1.00 90.00 109 ASN A N 1
ATOM 857 C CA . ASN A 1 109 ? 12.354 -2.630 -12.307 1.00 90.00 109 ASN A CA 1
ATOM 858 C C . ASN A 1 109 ? 11.504 -3.157 -13.478 1.00 90.00 109 ASN A C 1
ATOM 860 O O . ASN A 1 109 ? 10.658 -4.028 -13.283 1.00 90.00 109 ASN A O 1
ATOM 864 N N . LEU A 1 110 ? 11.749 -2.639 -14.683 1.00 91.06 110 LEU A N 1
ATOM 865 C CA . LEU A 1 110 ? 11.013 -2.986 -15.899 1.00 91.06 110 LEU A CA 1
ATOM 866 C C . LEU A 1 110 ? 11.721 -4.022 -16.784 1.00 91.06 110 LEU A C 1
ATOM 868 O O . LEU A 1 110 ? 11.174 -4.370 -17.822 1.00 91.06 110 LEU A O 1
ATOM 872 N N . ASP A 1 111 ? 12.891 -4.540 -16.399 1.00 90.88 111 ASP A N 1
ATOM 873 C CA . ASP A 1 111 ? 13.707 -5.452 -17.215 1.00 90.88 111 ASP A CA 1
ATOM 874 C C . ASP A 1 111 ? 12.901 -6.687 -17.677 1.00 90.88 111 ASP A C 1
ATOM 876 O O . ASP A 1 111 ? 12.851 -6.995 -18.867 1.00 90.88 111 ASP A O 1
ATOM 880 N N . GLU A 1 112 ? 12.197 -7.353 -16.756 1.00 90.94 112 GLU A N 1
ATOM 881 C CA . GLU A 1 112 ? 11.363 -8.526 -17.064 1.00 90.94 112 GLU A CA 1
ATOM 882 C C . GLU A 1 112 ? 10.140 -8.168 -17.924 1.00 90.94 112 GLU A C 1
ATOM 884 O O . GLU A 1 112 ? 9.826 -8.858 -18.894 1.00 90.94 112 GLU A O 1
ATOM 889 N N . ALA A 1 113 ? 9.464 -7.059 -17.609 1.00 92.06 113 ALA A N 1
ATOM 890 C CA . ALA A 1 113 ? 8.312 -6.598 -18.380 1.00 92.06 113 ALA A CA 1
ATOM 891 C C . ALA A 1 113 ? 8.713 -6.244 -19.821 1.00 92.06 113 ALA A C 1
ATOM 893 O O . ALA A 1 113 ? 8.040 -6.644 -20.768 1.00 92.06 113 ALA A O 1
ATOM 894 N N . VAL A 1 114 ? 9.841 -5.553 -19.995 1.00 92.38 114 VAL A N 1
ATOM 895 C CA . VAL A 1 114 ? 10.397 -5.192 -21.302 1.00 92.38 114 VAL A CA 1
ATOM 896 C C . VAL A 1 114 ? 10.794 -6.436 -22.098 1.00 92.38 114 VAL A C 1
ATOM 898 O O . VAL A 1 114 ? 10.500 -6.499 -23.292 1.00 92.38 114 VAL A O 1
ATOM 901 N N . LEU A 1 115 ? 11.395 -7.447 -21.460 1.00 91.38 115 LEU A N 1
ATOM 902 C CA . LEU A 1 115 ? 11.692 -8.726 -22.111 1.00 91.38 115 LEU A CA 1
ATOM 903 C C . LEU A 1 115 ? 10.418 -9.389 -22.642 1.00 91.38 115 LEU A C 1
ATOM 905 O O . LEU A 1 115 ? 10.372 -9.784 -23.807 1.00 91.38 115 LEU A O 1
ATOM 909 N N . HIS A 1 116 ? 9.367 -9.458 -21.821 1.00 93.12 116 HIS A N 1
ATOM 910 C CA . HIS A 1 116 ? 8.081 -10.009 -22.243 1.00 93.12 116 HIS A CA 1
ATOM 911 C C . HIS A 1 116 ? 7.435 -9.199 -23.374 1.00 93.12 116 HIS A C 1
ATOM 913 O O . HIS A 1 116 ? 6.895 -9.791 -24.306 1.00 93.12 116 HIS A O 1
ATOM 919 N N . MET A 1 117 ? 7.526 -7.865 -23.349 1.00 93.25 117 MET A N 1
ATOM 920 C CA . MET A 1 117 ? 7.032 -7.013 -24.436 1.00 93.25 117 MET A CA 1
ATOM 921 C C . MET A 1 117 ? 7.745 -7.316 -25.761 1.00 93.25 117 MET A C 1
ATOM 923 O O . MET A 1 117 ? 7.086 -7.489 -26.785 1.00 93.25 117 MET A O 1
ATOM 927 N N . ILE A 1 118 ? 9.077 -7.427 -25.744 1.00 90.62 118 ILE A N 1
ATOM 928 C CA . ILE A 1 118 ? 9.871 -7.757 -26.937 1.00 90.62 118 ILE A CA 1
ATOM 929 C C . ILE A 1 118 ? 9.524 -9.162 -27.442 1.00 90.62 118 ILE A C 1
ATOM 931 O O . ILE A 1 118 ? 9.286 -9.340 -28.636 1.00 90.62 118 ILE A O 1
ATOM 935 N N . ALA A 1 119 ? 9.429 -10.147 -26.542 1.00 91.25 119 ALA A N 1
ATOM 936 C CA . ALA A 1 119 ? 9.032 -11.513 -26.886 1.00 91.25 119 ALA A CA 1
ATOM 937 C C . ALA A 1 119 ? 7.614 -11.585 -27.486 1.00 91.25 119 ALA A C 1
ATOM 939 O O . ALA A 1 119 ? 7.350 -12.420 -28.348 1.00 91.25 119 ALA A O 1
ATOM 940 N N . ALA A 1 120 ? 6.720 -10.682 -27.076 1.00 93.75 120 ALA A N 1
ATOM 941 C CA . ALA A 1 120 ? 5.375 -10.531 -27.626 1.00 93.75 120 ALA A CA 1
ATOM 942 C C . ALA A 1 120 ? 5.322 -9.744 -28.955 1.00 93.75 120 ALA A C 1
ATOM 944 O O . ALA A 1 120 ? 4.239 -9.557 -29.508 1.00 93.75 120 ALA A O 1
ATOM 945 N N . GLY A 1 121 ? 6.464 -9.291 -29.486 1.00 91.44 121 GLY A N 1
ATOM 946 C CA . GLY A 1 121 ? 6.563 -8.604 -30.777 1.00 91.44 121 GLY A CA 1
ATOM 947 C C . GLY A 1 121 ? 6.586 -7.074 -30.708 1.00 91.44 121 GLY A C 1
ATOM 948 O O . GLY A 1 121 ? 6.544 -6.423 -31.752 1.00 91.44 121 GLY A O 1
ATOM 949 N N . VAL A 1 122 ? 6.682 -6.472 -29.517 1.00 92.00 122 VAL A N 1
ATOM 950 C CA . VAL A 1 122 ? 6.876 -5.020 -29.385 1.00 92.00 122 VAL A CA 1
ATOM 951 C C . VAL A 1 122 ? 8.313 -4.664 -29.776 1.00 92.00 122 VAL A C 1
ATOM 953 O O . VAL A 1 122 ? 9.269 -5.002 -29.080 1.00 92.00 122 VAL A O 1
ATOM 956 N N . THR A 1 123 ? 8.475 -3.960 -30.896 1.00 85.19 123 THR A N 1
ATOM 957 C CA . THR A 1 123 ? 9.789 -3.600 -31.459 1.00 85.19 123 THR A CA 1
ATOM 958 C C . THR A 1 123 ? 10.500 -2.509 -30.661 1.00 85.19 123 THR A C 1
ATOM 960 O O . THR A 1 123 ? 11.723 -2.561 -30.472 1.00 85.19 123 THR A O 1
ATOM 963 N N . ASP A 1 124 ? 9.744 -1.524 -30.172 1.00 87.62 124 ASP A N 1
ATOM 964 C CA . ASP A 1 124 ? 10.258 -0.492 -29.285 1.00 87.62 124 ASP A CA 1
ATOM 965 C C . ASP A 1 124 ? 9.353 -0.252 -28.069 1.00 87.62 124 ASP A C 1
ATOM 967 O O . ASP A 1 124 ? 8.338 0.435 -28.180 1.00 87.62 124 ASP A O 1
ATOM 971 N N . PRO A 1 125 ? 9.738 -0.760 -26.884 1.00 89.56 125 PRO A N 1
ATOM 972 C CA . PRO A 1 125 ? 9.046 -0.463 -25.636 1.00 89.56 125 PRO A CA 1
ATOM 973 C C . PRO A 1 125 ? 8.921 1.037 -25.346 1.00 89.56 125 PRO A C 1
ATOM 975 O O . PRO A 1 125 ? 7.984 1.430 -24.668 1.00 89.56 125 PRO A O 1
ATOM 978 N N . ALA A 1 126 ? 9.824 1.889 -25.850 1.00 87.94 126 ALA A N 1
ATOM 979 C CA . ALA A 1 126 ? 9.746 3.337 -25.638 1.00 87.94 126 ALA A CA 1
ATOM 980 C C . ALA A 1 126 ? 8.589 4.011 -26.401 1.00 87.94 126 ALA A C 1
ATOM 982 O O . ALA A 1 126 ? 8.107 5.059 -25.963 1.00 87.94 126 ALA A O 1
ATOM 983 N N . GLU A 1 127 ? 8.127 3.400 -27.493 1.00 89.19 127 GLU A N 1
ATOM 984 C CA . GLU A 1 127 ? 7.021 3.882 -28.334 1.00 89.19 127 GLU A CA 1
ATOM 985 C C . GLU A 1 127 ? 5.683 3.218 -27.980 1.00 89.19 127 GLU A C 1
ATOM 987 O O . GLU A 1 127 ? 4.661 3.489 -28.606 1.00 89.19 127 GLU A O 1
ATOM 992 N N . PHE A 1 128 ? 5.673 2.345 -26.971 1.00 91.38 128 PHE A N 1
ATOM 993 C CA . PHE A 1 128 ? 4.452 1.709 -26.503 1.00 91.38 128 PHE A CA 1
ATOM 994 C C . PHE A 1 128 ? 3.519 2.723 -25.816 1.00 91.38 128 PHE A C 1
ATOM 996 O O . PHE A 1 128 ? 3.968 3.611 -25.082 1.00 91.38 128 PHE A O 1
ATOM 1003 N N . ASP A 1 129 ? 2.214 2.570 -26.043 1.00 91.56 129 ASP A N 1
ATOM 1004 C CA . ASP A 1 129 ? 1.167 3.440 -25.500 1.00 91.56 129 ASP A CA 1
ATOM 1005 C C . ASP A 1 129 ? 0.787 3.013 -24.072 1.00 91.56 129 ASP A C 1
ATOM 1007 O O . ASP A 1 129 ? -0.156 2.255 -23.835 1.00 91.56 129 ASP A O 1
ATOM 1011 N N . PHE A 1 130 ? 1.598 3.428 -23.098 1.00 92.62 130 PHE A N 1
ATOM 1012 C CA . PHE A 1 130 ? 1.332 3.167 -21.684 1.00 92.62 130 PHE A CA 1
ATOM 1013 C C . PHE A 1 130 ? 0.248 4.100 -21.142 1.00 92.62 130 PHE A C 1
ATOM 1015 O O . PHE A 1 130 ? 0.273 5.299 -21.405 1.00 92.62 130 PHE A O 1
ATOM 1022 N N . VAL A 1 131 ? -0.607 3.578 -20.254 1.00 93.56 131 VAL A N 1
ATOM 1023 C CA . VAL A 1 131 ? -1.528 4.408 -19.452 1.00 93.56 131 VAL A CA 1
ATOM 1024 C C . VAL A 1 131 ? -0.755 5.456 -18.648 1.00 93.56 131 VAL A C 1
ATOM 1026 O O . VAL A 1 131 ? -1.132 6.620 -18.617 1.00 93.56 131 VAL A O 1
ATOM 1029 N N . GLU A 1 132 ? 0.340 5.027 -18.017 1.00 91.88 132 GLU A N 1
ATOM 1030 C CA . GLU A 1 132 ? 1.287 5.885 -17.309 1.00 91.88 132 GLU A CA 1
ATOM 1031 C C . GLU A 1 132 ? 2.686 5.535 -17.799 1.00 91.88 132 GLU A C 1
ATOM 1033 O O . GLU A 1 132 ? 3.191 4.439 -17.538 1.00 91.88 132 GLU A O 1
ATOM 1038 N N . LYS A 1 133 ? 3.288 6.437 -18.577 1.00 91.88 133 LYS A N 1
ATOM 1039 C CA . LYS A 1 133 ? 4.547 6.169 -19.272 1.00 91.88 133 LYS A CA 1
ATOM 1040 C C . LYS A 1 133 ? 5.733 6.238 -18.302 1.00 91.88 133 LYS A C 1
ATOM 1042 O O . LYS A 1 133 ? 5.969 7.297 -17.716 1.00 91.88 133 LYS A O 1
ATOM 1047 N N . PRO A 1 134 ? 6.528 5.159 -18.163 1.00 91.44 134 PRO A N 1
ATOM 1048 C CA . PRO A 1 134 ? 7.762 5.202 -17.387 1.00 91.44 134 PRO A CA 1
ATOM 1049 C C . PRO A 1 134 ? 8.792 6.136 -18.017 1.00 91.44 134 PRO A C 1
ATOM 1051 O O . PRO A 1 134 ? 8.718 6.471 -19.201 1.00 91.44 134 PRO A O 1
ATOM 1054 N N . ASN A 1 135 ? 9.811 6.511 -17.243 1.00 87.56 135 ASN A N 1
ATOM 1055 C CA . ASN A 1 135 ? 10.913 7.300 -17.779 1.00 87.56 135 ASN A CA 1
ATOM 1056 C C . ASN A 1 135 ? 11.577 6.556 -18.953 1.00 87.56 135 ASN A C 1
ATOM 1058 O O . ASN A 1 135 ? 11.954 5.387 -18.830 1.00 87.56 135 ASN A O 1
ATOM 1062 N N . SER A 1 136 ? 11.742 7.245 -20.084 1.00 85.00 136 SER A N 1
ATOM 1063 C CA . SER A 1 136 ? 12.344 6.676 -21.291 1.00 85.00 136 SER A CA 1
ATOM 1064 C C . SER A 1 136 ? 13.751 6.133 -21.039 1.00 85.00 136 SER A C 1
ATOM 1066 O O . SER A 1 136 ? 14.118 5.121 -21.631 1.00 85.00 136 SER A O 1
ATOM 1068 N N . SER A 1 137 ? 14.512 6.737 -20.121 1.00 83.94 137 SER A N 1
ATOM 1069 C CA . SER A 1 137 ? 15.847 6.260 -19.748 1.00 83.94 137 SER A CA 1
ATOM 1070 C C . SER A 1 137 ? 15.818 4.858 -19.133 1.00 83.94 137 SER A C 1
ATOM 1072 O O . SER A 1 137 ? 16.691 4.046 -19.438 1.00 83.94 137 SER A O 1
ATOM 1074 N N . VAL A 1 138 ? 14.789 4.538 -18.338 1.00 85.88 138 VAL A N 1
ATOM 1075 C CA . VAL A 1 138 ? 14.599 3.210 -17.732 1.00 85.88 138 VAL A CA 1
ATOM 1076 C C . VAL A 1 138 ? 14.275 2.186 -18.817 1.00 85.88 138 VAL A C 1
ATOM 1078 O O . VAL A 1 138 ? 14.935 1.153 -18.891 1.00 85.88 138 VAL A O 1
ATOM 1081 N N . LEU A 1 139 ? 13.336 2.501 -19.717 1.00 88.25 139 LEU A N 1
ATOM 1082 C CA . LEU A 1 139 ? 12.950 1.618 -20.827 1.00 88.25 139 LEU A CA 1
ATOM 1083 C C . LEU A 1 139 ? 14.120 1.340 -21.783 1.00 88.25 139 LEU A C 1
ATOM 1085 O O . LEU A 1 139 ? 14.361 0.193 -22.164 1.00 88.25 139 LEU A O 1
ATOM 1089 N N . MET A 1 140 ? 14.872 2.381 -22.154 1.00 84.56 140 MET A N 1
ATOM 1090 C CA . MET A 1 140 ? 16.056 2.249 -23.008 1.00 84.56 140 MET A CA 1
ATOM 1091 C C . MET A 1 140 ? 17.138 1.402 -22.343 1.00 84.56 140 MET A C 1
ATOM 1093 O O . MET A 1 140 ? 17.752 0.566 -23.004 1.00 84.56 140 MET A O 1
ATOM 1097 N N . HIS A 1 141 ? 17.359 1.593 -21.043 1.00 83.56 141 HIS A N 1
ATOM 1098 C CA . HIS A 1 141 ? 18.347 0.821 -20.305 1.00 83.56 141 HIS A CA 1
ATOM 1099 C C . HIS A 1 141 ? 17.963 -0.661 -20.218 1.00 83.56 141 HIS A C 1
ATOM 1101 O O . HIS A 1 141 ? 18.792 -1.513 -20.532 1.00 83.56 141 HIS A O 1
ATOM 1107 N N . SER A 1 142 ? 16.709 -0.981 -19.879 1.00 84.88 142 SER A N 1
ATOM 1108 C CA . SER A 1 142 ? 16.205 -2.361 -19.886 1.00 84.88 142 SER A CA 1
ATOM 1109 C C . SER A 1 142 ? 16.373 -3.019 -21.261 1.00 84.88 142 SER A C 1
ATOM 1111 O O . SER A 1 142 ? 16.883 -4.131 -21.364 1.00 84.88 142 SER A O 1
ATOM 1113 N N . LYS A 1 143 ? 16.046 -2.304 -22.345 1.00 83.94 143 LYS A N 1
ATOM 1114 C CA . LYS A 1 143 ? 16.251 -2.776 -23.725 1.00 83.94 143 LYS A CA 1
ATOM 1115 C C . LYS A 1 143 ? 17.728 -3.024 -24.055 1.00 83.94 143 LYS A C 1
ATOM 1117 O O . LYS A 1 143 ? 18.035 -3.981 -24.760 1.00 83.94 143 LYS A O 1
ATOM 1122 N N . ALA A 1 144 ? 18.637 -2.169 -23.586 1.00 84.31 144 ALA A N 1
ATOM 1123 C CA . ALA A 1 144 ? 20.074 -2.329 -23.807 1.00 84.31 144 ALA A CA 1
ATOM 1124 C C . ALA A 1 144 ? 20.640 -3.542 -23.053 1.00 84.31 144 ALA A C 1
ATOM 1126 O O . ALA A 1 144 ? 21.410 -4.303 -23.633 1.00 84.31 144 ALA A O 1
ATOM 1127 N N . LEU A 1 145 ? 20.215 -3.758 -21.804 1.00 82.19 145 LEU A N 1
ATOM 1128 C CA . LEU A 1 145 ? 20.611 -4.915 -20.998 1.00 82.19 145 LEU A CA 1
ATOM 1129 C C . LEU A 1 145 ? 20.253 -6.236 -21.691 1.00 82.19 145 LEU A C 1
ATOM 1131 O O . LEU A 1 145 ? 21.073 -7.142 -21.745 1.00 82.19 145 LEU A O 1
ATOM 1135 N N . LEU A 1 146 ? 19.052 -6.322 -22.263 1.00 79.44 146 LEU A N 1
ATOM 1136 C CA . LEU A 1 146 ? 18.547 -7.530 -22.924 1.00 79.44 146 LEU A CA 1
ATOM 1137 C C . LEU A 1 146 ? 19.159 -7.793 -24.308 1.00 79.44 146 LEU A C 1
ATOM 1139 O O . LEU A 1 146 ? 18.939 -8.856 -24.877 1.00 79.44 146 LEU A O 1
ATOM 1143 N N . ARG A 1 147 ? 19.895 -6.826 -24.868 1.00 76.38 147 ARG A N 1
ATOM 1144 C CA . ARG A 1 147 ? 20.658 -6.980 -26.118 1.00 76.38 147 ARG A CA 1
ATOM 1145 C C . ARG A 1 147 ? 22.095 -7.437 -25.883 1.00 76.38 147 ARG A C 1
ATOM 1147 O O . ARG A 1 147 ? 22.775 -7.770 -26.847 1.00 76.38 147 ARG A O 1
ATOM 1154 N N . HIS A 1 148 ? 22.573 -7.396 -24.641 1.00 58.31 148 HIS A N 1
ATOM 1155 C CA . HIS A 1 148 ? 23.877 -7.937 -24.296 1.00 58.31 148 HIS A CA 1
ATOM 1156 C C . HIS A 1 148 ? 23.748 -9.445 -24.067 1.00 58.31 148 HIS A C 1
ATOM 1158 O O . HIS A 1 148 ? 23.351 -9.889 -22.992 1.00 58.31 148 HIS A O 1
ATOM 1164 N N . ASP A 1 149 ? 24.085 -10.208 -25.108 1.00 45.00 149 ASP A N 1
ATOM 1165 C CA . ASP A 1 149 ? 24.368 -11.638 -25.022 1.00 45.00 149 ASP A CA 1
ATOM 1166 C C . ASP A 1 149 ? 25.545 -11.879 -24.053 1.00 45.00 149 ASP A C 1
ATOM 1168 O O . ASP A 1 149 ? 26.525 -11.124 -24.053 1.00 45.00 149 ASP A O 1
ATOM 1172 N N . PHE A 1 150 ? 25.440 -12.923 -23.225 1.00 42.31 150 PHE A N 1
ATOM 1173 C CA . PHE A 1 150 ? 26.613 -13.598 -22.660 1.00 42.31 150 PHE A CA 1
ATOM 1174 C C . PHE A 1 150 ? 27.281 -14.457 -23.734 1.00 42.31 150 PHE A C 1
ATOM 1176 O O . PHE A 1 150 ? 26.535 -15.087 -24.519 1.00 42.31 150 PHE A O 1
#

Sequence (150 aa):
MPIEDQIEVFAPLQPEYHHKVIFTTNVGETSITIPGVRYIVDCGLAKVKKFDAISRKNVLEMGLISKSAAEQRAGRAGRTAPGICYRLYSKEQYEEMESRNVPEILFTNLDEAVLHMIAAGVTDPAEFDFVEKPNSSVLMHSKALLRHDF

Secondary structure (DSSP, 8-state):
--HHHHHHTTSPPPTT-S-------THHHHT---TT--EEEE-SEEEEEEEETTTTEEEEEEEEPPHHHHHHHHHGGGSSS--EEEESS-HHHHHHS-SSPPPGGGTS--HHHHHHHHHTT-S-GGGS--SSPPPHHHHHHHHHHTT---

Foldseek 3Di:
DDPVVVVVLQDDDDPVDPDDDDDDALCLLPPDQHPPQAEAEAAQKHWDWFADPVVRDTDTDMDGAALVSLVSRQVSNPDPHHHDYHYPDDPVVNVVHHNHDDDRLQTDQCLVVLVVCVVVPNPAPQPDDDPDHYDSVRSVVSVVVVPDDD

Organism: Wuchereria bancrofti (NCBI:txid6293)

pLDDT: mean 89.26, std 7.99, range [42.31, 97.94]

Radius of gyration: 20.45 Å; chains: 1; bounding box: 48×40×58 Å